Protein AF-A0A6L3EII7-F1 (afdb_monomer_lite)

pLDDT: mean 91.69, std 8.28, range [46.03, 97.31]

Structure (mmCIF, N/CA/C/O backbone):
data_AF-A0A6L3EII7-F1
#
_entry.id   AF-A0A6L3EII7-F1
#
loop_
_atom_site.group_PDB
_atom_site.id
_atom_site.type_symbol
_atom_site.label_atom_id
_atom_site.label_alt_id
_atom_site.label_comp_id
_atom_site.label_asym_id
_atom_site.label_entity_id
_atom_site.label_seq_id
_atom_site.pdbx_PDB_ins_code
_atom_site.Cartn_x
_atom_site.Cartn_y
_atom_site.Cartn_z
_atom_site.occupancy
_atom_site.B_iso_or_equiv
_atom_site.auth_seq_id
_atom_site.auth_comp_id
_atom_site.auth_asym_id
_atom_site.auth_atom_id
_atom_site.pdbx_PDB_model_num
ATOM 1 N N . VAL A 1 1 ? -7.746 4.611 14.283 1.00 91.25 1 VAL A N 1
ATOM 2 C CA . VAL A 1 1 ? -6.978 4.853 13.045 1.00 91.25 1 VAL A CA 1
ATOM 3 C C . VAL A 1 1 ? -7.723 5.866 12.188 1.00 91.25 1 VAL A C 1
ATOM 5 O O . VAL A 1 1 ? -8.943 5.947 12.295 1.00 91.25 1 VAL A O 1
ATOM 8 N N . LEU A 1 2 ? -6.999 6.675 11.417 1.00 95.81 2 LEU A N 1
ATOM 9 C CA . LEU A 1 2 ? -7.569 7.479 10.336 1.00 95.81 2 LEU A CA 1
ATOM 10 C C . LEU A 1 2 ? -7.322 6.697 9.045 1.00 95.81 2 LEU A C 1
ATOM 12 O O . LEU A 1 2 ? -6.177 6.329 8.787 1.00 95.81 2 LEU A O 1
ATOM 16 N N . THR A 1 3 ? -8.374 6.373 8.303 1.00 94.25 3 THR A N 1
ATOM 17 C CA . THR A 1 3 ? -8.262 5.626 7.047 1.00 94.25 3 THR A CA 1
ATOM 18 C C . THR A 1 3 ? -7.790 6.541 5.908 1.00 94.25 3 THR A C 1
ATOM 20 O O . THR A 1 3 ? -7.923 7.765 6.012 1.00 94.25 3 THR A O 1
ATOM 23 N N . PRO A 1 4 ? -7.267 5.977 4.805 1.00 93.88 4 PRO A N 1
ATOM 24 C CA . PRO A 1 4 ? -6.869 6.748 3.624 1.00 93.88 4 PRO A CA 1
ATOM 25 C C . PRO A 1 4 ? -7.987 7.612 3.015 1.00 93.88 4 PRO A C 1
ATOM 27 O O . PRO A 1 4 ? -7.706 8.682 2.492 1.00 93.88 4 PRO A O 1
ATOM 30 N N . ASP A 1 5 ? -9.252 7.195 3.135 1.00 92.00 5 ASP A N 1
ATOM 31 C CA . ASP A 1 5 ? -10.433 7.957 2.695 1.00 92.00 5 ASP A CA 1
ATOM 32 C C . ASP A 1 5 ? -10.991 8.914 3.776 1.00 92.00 5 ASP A C 1
ATOM 34 O O . ASP A 1 5 ? -12.075 9.474 3.624 1.00 92.00 5 ASP A O 1
ATOM 38 N N . GLY A 1 6 ? -10.266 9.119 4.884 1.00 94.12 6 GLY A N 1
ATOM 39 C CA . GLY A 1 6 ? -10.571 10.136 5.897 1.00 94.12 6 GLY A CA 1
ATOM 40 C C . GLY A 1 6 ? -11.548 9.716 7.002 1.00 94.12 6 GLY A C 1
ATOM 41 O O . GLY A 1 6 ? -11.912 10.541 7.843 1.00 94.12 6 GLY A O 1
ATOM 42 N N . LYS A 1 7 ? -11.958 8.446 7.066 1.00 94.75 7 LYS A N 1
ATOM 43 C CA . LYS A 1 7 ? -12.835 7.929 8.128 1.00 94.75 7 LYS A CA 1
ATOM 44 C C . LYS A 1 7 ? -12.048 7.627 9.401 1.00 94.75 7 LYS A C 1
ATOM 46 O O . LYS A 1 7 ? -10.914 7.148 9.382 1.00 94.75 7 LYS A O 1
ATOM 51 N N . ARG A 1 8 ? -12.669 7.873 10.555 1.00 97.31 8 ARG A N 1
ATOM 52 C CA . ARG A 1 8 ? -12.125 7.462 11.858 1.00 97.31 8 ARG A CA 1
ATOM 53 C C . ARG A 1 8 ? -12.742 6.133 12.268 1.00 97.31 8 ARG A C 1
ATOM 55 O O . ARG A 1 8 ? -13.924 6.084 12.585 1.00 97.31 8 ARG A O 1
ATOM 62 N N . LEU A 1 9 ? -11.923 5.086 12.303 1.00 97.19 9 LEU A N 1
ATOM 63 C CA . LEU A 1 9 ? -12.320 3.735 12.707 1.00 97.19 9 LEU A CA 1
ATOM 64 C C . LEU A 1 9 ? -11.400 3.200 13.805 1.00 97.19 9 LEU A C 1
ATOM 66 O O . LEU A 1 9 ? -10.291 3.701 14.021 1.00 97.19 9 LEU A O 1
ATOM 70 N N . THR A 1 10 ? -11.823 2.147 14.500 1.00 97.06 10 THR A N 1
ATOM 71 C CA . THR A 1 10 ? -10.876 1.315 15.257 1.00 97.06 10 THR A CA 1
ATOM 72 C C . THR A 1 10 ? -10.016 0.494 14.295 1.00 97.06 10 THR A C 1
ATOM 74 O O . THR A 1 10 ? -10.395 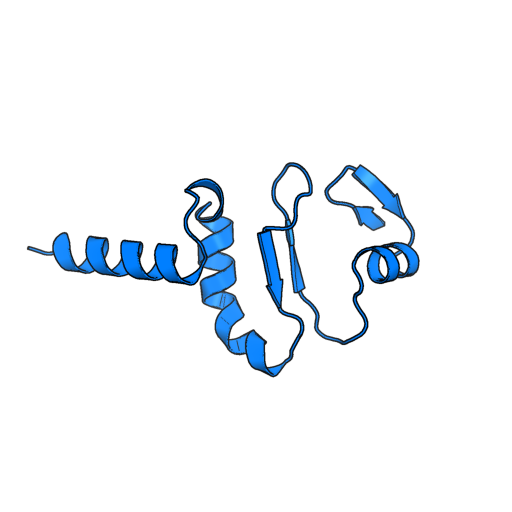0.259 13.151 1.00 97.06 10 THR A O 1
ATOM 77 N N . ALA A 1 11 ? -8.846 0.037 14.751 1.00 93.44 11 ALA A N 1
ATOM 78 C CA . ALA A 1 11 ? -7.998 -0.827 13.927 1.00 93.44 11 ALA A CA 1
ATOM 79 C C . ALA A 1 11 ? -8.708 -2.139 13.545 1.00 93.44 11 ALA A C 1
ATOM 81 O O . ALA A 1 11 ? -8.553 -2.602 12.423 1.00 93.44 11 ALA A O 1
ATOM 82 N N . ARG A 1 12 ? -9.522 -2.696 14.458 1.00 94.12 12 ARG A N 1
ATOM 83 C CA . ARG A 1 12 ? -10.311 -3.913 14.217 1.00 94.12 12 ARG A CA 1
ATOM 84 C C . ARG A 1 12 ? -11.350 -3.703 13.117 1.00 94.12 12 ARG A C 1
ATOM 86 O O . ARG A 1 12 ? -11.315 -4.430 12.140 1.00 94.12 12 ARG A O 1
ATOM 93 N N . GLN A 1 13 ? -12.189 -2.672 13.243 1.00 96.38 13 GLN A N 1
ATOM 94 C CA . GLN A 1 13 ? -13.198 -2.353 12.223 1.00 96.38 13 GLN A CA 1
ATOM 95 C C . GLN A 1 13 ? -12.565 -2.159 10.848 1.00 96.38 13 GLN A C 1
ATOM 97 O O . GLN A 1 13 ? -13.063 -2.674 9.861 1.00 96.38 13 GLN A O 1
ATOM 102 N N . TRP A 1 14 ? -11.434 -1.455 10.788 1.00 95.56 14 TRP A N 1
ATOM 103 C CA . TRP A 1 14 ? -10.768 -1.237 9.513 1.00 95.56 14 TRP A CA 1
ATOM 104 C C . TRP A 1 14 ? -10.171 -2.523 8.922 1.00 95.56 14 TRP A C 1
ATOM 106 O O . TRP A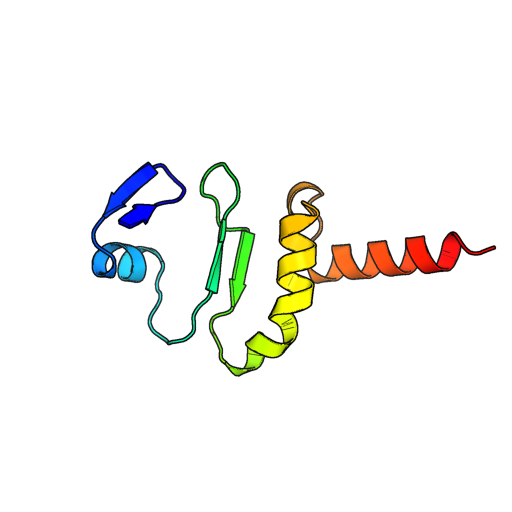 1 14 ? -10.235 -2.721 7.714 1.00 95.56 14 TRP A O 1
ATOM 116 N N . ALA A 1 15 ? -9.621 -3.417 9.750 1.00 93.62 15 ALA A N 1
ATOM 117 C CA . ALA A 1 15 ? -9.152 -4.723 9.288 1.00 93.62 15 ALA A CA 1
ATOM 118 C C . ALA A 1 15 ? -10.302 -5.593 8.750 1.00 93.62 15 ALA A C 1
ATOM 120 O O . ALA A 1 15 ? -10.132 -6.233 7.711 1.00 93.62 15 ALA A O 1
ATOM 121 N N . ASP A 1 16 ? -11.462 -5.564 9.414 1.00 94.38 16 ASP A N 1
ATOM 122 C CA . ASP A 1 16 ? -12.676 -6.260 8.975 1.00 94.38 16 ASP A CA 1
ATOM 123 C C . ASP A 1 16 ? -13.177 -5.695 7.631 1.00 94.38 16 ASP A C 1
ATOM 125 O O . ASP A 1 16 ? -13.405 -6.458 6.692 1.00 94.38 16 ASP A O 1
ATOM 129 N N . ASP A 1 17 ? -13.249 -4.364 7.497 1.00 94.31 17 ASP A N 1
ATOM 130 C CA . ASP A 1 17 ? -13.648 -3.675 6.259 1.00 94.31 17 ASP A CA 1
ATOM 131 C C . ASP A 1 17 ? -12.709 -3.992 5.079 1.00 94.31 17 ASP A C 1
ATOM 133 O O . ASP A 1 17 ? -13.150 -4.099 3.934 1.00 94.31 17 ASP A O 1
ATOM 137 N N . LEU A 1 18 ? -11.408 -4.158 5.345 1.00 94.00 18 LEU A N 1
ATOM 138 C CA . LEU A 1 18 ? -10.398 -4.530 4.346 1.00 94.00 18 LEU A CA 1
ATOM 139 C C . LEU A 1 18 ? -10.341 -6.040 4.052 1.00 94.00 18 LEU A C 1
ATOM 141 O O . LEU A 1 18 ? -9.552 -6.465 3.200 1.00 94.00 18 LEU A O 1
ATOM 145 N N . GLY A 1 19 ? -11.095 -6.867 4.782 1.00 93.62 19 GLY A N 1
ATOM 146 C CA . GLY A 1 19 ? -11.010 -8.325 4.690 1.00 93.62 19 GLY A CA 1
ATOM 147 C C . GLY A 1 19 ? -9.612 -8.867 5.017 1.00 93.62 19 GLY A C 1
ATOM 148 O O . GLY A 1 19 ? -9.101 -9.748 4.321 1.00 93.62 19 GLY A O 1
ATOM 149 N N . VAL A 1 20 ? -8.941 -8.296 6.021 1.00 91.81 20 VAL A N 1
ATOM 150 C CA . VAL A 1 20 ? -7.599 -8.712 6.456 1.00 91.81 20 VAL A CA 1
ATOM 151 C C . VAL A 1 20 ? -7.713 -9.721 7.595 1.00 91.81 20 VAL A C 1
ATOM 153 O O . VAL A 1 20 ? -7.997 -9.359 8.732 1.00 91.81 20 VAL A O 1
ATOM 156 N N . PHE A 1 21 ? -7.429 -10.990 7.294 1.00 86.81 21 PHE A N 1
ATOM 157 C CA . PHE A 1 21 ? -7.555 -12.100 8.254 1.00 86.81 21 PHE A CA 1
ATOM 158 C C . PHE A 1 21 ? -6.221 -12.748 8.645 1.00 86.81 21 PHE A C 1
ATOM 160 O O . PHE A 1 21 ? -6.173 -13.555 9.571 1.00 86.81 21 PHE A O 1
ATOM 167 N N . TYR A 1 22 ? -5.133 -12.398 7.955 1.00 83.75 22 TYR A N 1
ATOM 168 C CA . TYR A 1 22 ? -3.820 -13.014 8.133 1.00 83.75 22 TYR A CA 1
ATOM 169 C C . TYR A 1 22 ? -2.729 -11.956 8.271 1.00 83.75 22 TYR A C 1
ATOM 171 O O . TYR A 1 22 ? -2.799 -10.876 7.681 1.00 83.75 22 TYR A O 1
ATOM 179 N N . ALA A 1 23 ? -1.704 -12.276 9.057 1.00 86.50 23 ALA A N 1
ATOM 180 C CA . ALA A 1 23 ? -0.558 -11.408 9.278 1.00 86.50 23 ALA A CA 1
ATOM 181 C C . ALA A 1 23 ? 0.731 -12.056 8.739 1.00 86.50 23 ALA A C 1
ATOM 183 O O . ALA A 1 23 ? 0.899 -13.270 8.875 1.00 86.50 23 ALA A O 1
ATOM 184 N N . PRO A 1 24 ? 1.664 -11.261 8.182 1.00 89.94 24 PRO A N 1
ATOM 185 C CA . PRO A 1 24 ? 1.530 -9.840 7.867 1.00 89.94 24 PRO A CA 1
ATOM 186 C C . PRO A 1 24 ? 0.680 -9.618 6.603 1.00 89.94 24 PRO A C 1
ATOM 188 O O . PRO A 1 24 ? 0.810 -10.362 5.635 1.00 89.94 24 PRO A O 1
ATOM 191 N N . THR A 1 25 ? -0.131 -8.556 6.601 1.00 93.25 25 THR A N 1
ATOM 192 C CA . THR A 1 25 ? -0.773 -8.022 5.390 1.00 93.25 25 THR A CA 1
ATOM 193 C C . THR A 1 25 ? -0.376 -6.560 5.218 1.00 93.25 25 THR A C 1
ATOM 195 O O . THR A 1 25 ? -0.439 -5.781 6.169 1.00 93.25 25 THR A O 1
ATOM 198 N N . LEU A 1 26 ? 0.039 -6.187 4.009 1.00 94.50 26 LEU A N 1
ATOM 199 C CA . LEU A 1 26 ? 0.368 -4.816 3.623 1.00 94.50 26 LEU A CA 1
ATOM 200 C C . LEU A 1 26 ? -0.590 -4.381 2.517 1.00 94.50 26 LEU A C 1
ATOM 202 O O . LEU A 1 26 ? -0.713 -5.079 1.513 1.00 94.50 26 LEU A O 1
ATOM 206 N N . VAL A 1 27 ? -1.238 -3.230 2.676 1.00 95.62 27 VAL A N 1
ATOM 207 C CA . VAL A 1 27 ? -2.153 -2.663 1.675 1.00 95.62 27 VAL A CA 1
ATOM 208 C C . VAL A 1 27 ? -1.706 -1.241 1.359 1.00 95.62 27 VAL A C 1
ATOM 210 O O . VAL A 1 27 ? -1.496 -0.439 2.268 1.00 95.62 27 VAL A O 1
ATOM 213 N N . PHE A 1 28 ? -1.527 -0.943 0.075 1.00 96.25 28 PHE A N 1
ATOM 214 C CA . PHE A 1 28 ? -1.111 0.367 -0.416 1.00 96.25 28 PHE A CA 1
ATOM 215 C C . PHE A 1 28 ? -2.298 1.075 -1.060 1.00 96.25 28 PHE A C 1
ATOM 217 O O . PHE A 1 28 ? -3.028 0.465 -1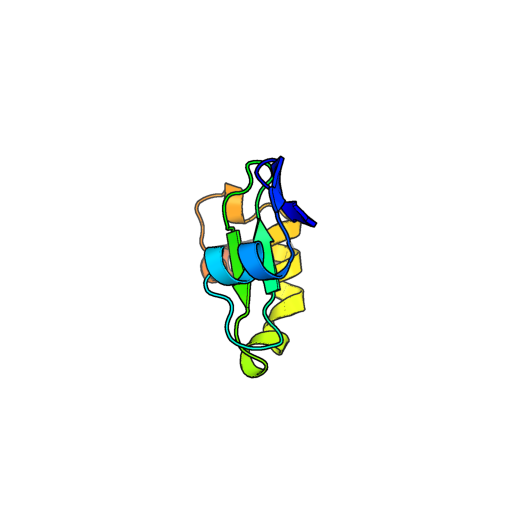.840 1.00 96.25 28 PHE A O 1
ATOM 224 N N . PHE A 1 29 ? -2.455 2.364 -0.773 1.00 96.38 29 PHE A N 1
ATOM 225 C CA . PHE A 1 29 ? -3.554 3.193 -1.265 1.00 96.38 29 PHE A CA 1
ATOM 226 C C . PHE A 1 29 ? -3.015 4.413 -2.008 1.00 96.38 29 PHE A C 1
ATOM 228 O O . PHE A 1 29 ? -1.908 4.871 -1.719 1.00 96.38 29 PHE A O 1
ATOM 235 N N . ASP A 1 30 ? -3.795 4.922 -2.958 1.00 94.12 30 ASP A N 1
ATOM 236 C CA . ASP A 1 30 ? -3.547 6.229 -3.563 1.00 94.12 30 ASP A CA 1
ATOM 237 C C . ASP A 1 30 ? -4.070 7.368 -2.674 1.00 94.12 30 ASP A C 1
ATOM 239 O O . ASP A 1 30 ? -4.664 7.145 -1.616 1.00 94.12 30 ASP A O 1
ATOM 243 N N . GLU A 1 31 ? -3.840 8.608 -3.102 1.00 91.75 31 GLU A N 1
ATOM 244 C CA . GLU A 1 31 ? -4.203 9.808 -2.345 1.00 91.75 31 GLU A CA 1
ATOM 245 C C . GLU A 1 31 ? -5.725 9.986 -2.182 1.00 91.75 31 GLU A C 1
ATOM 247 O O . GLU A 1 31 ? -6.162 10.760 -1.333 1.00 91.75 31 GLU A O 1
ATOM 252 N N . SER A 1 32 ? -6.535 9.270 -2.971 1.00 92.44 32 SER A N 1
ATOM 253 C CA . SER A 1 32 ? -8.000 9.247 -2.852 1.00 92.44 32 SER A CA 1
ATOM 254 C C . SER A 1 32 ? -8.517 8.135 -1.933 1.00 92.44 32 SER A C 1
ATOM 256 O O . SER A 1 32 ? -9.721 8.022 -1.710 1.00 92.44 32 SER A O 1
ATOM 258 N N . GLY A 1 33 ? -7.616 7.305 -1.401 1.00 93.56 33 GLY A N 1
ATOM 259 C CA . GLY A 1 33 ? -7.943 6.164 -0.557 1.00 93.56 33 GLY A CA 1
ATOM 260 C C . GLY A 1 33 ? -8.336 4.904 -1.324 1.00 93.56 33 GLY A C 1
ATOM 261 O O . GLY A 1 33 ? -8.854 3.963 -0.725 1.00 93.56 33 GLY A O 1
ATOM 262 N N . ARG A 1 34 ? -8.074 4.845 -2.635 1.00 94.06 34 ARG A N 1
ATOM 263 C CA . ARG A 1 34 ? -8.318 3.6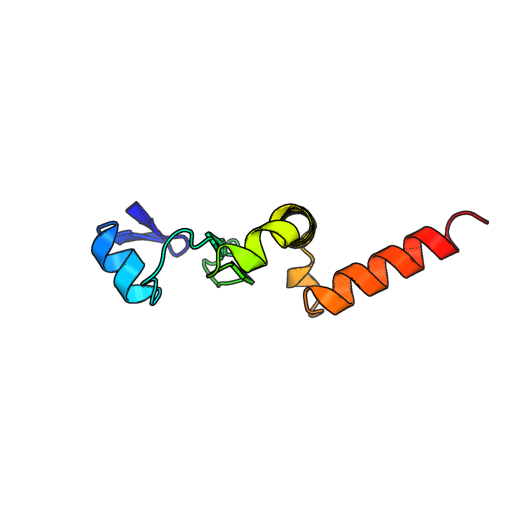49 -3.445 1.00 94.06 34 ARG A CA 1
ATOM 264 C C . ARG A 1 34 ? -7.129 2.699 -3.354 1.00 94.06 34 ARG A C 1
ATOM 266 O O . ARG A 1 34 ? -5.977 3.113 -3.468 1.00 94.06 34 ARG A O 1
ATOM 273 N N . GLU A 1 35 ? -7.410 1.413 -3.171 1.00 95.94 35 GLU A N 1
ATOM 274 C CA . GLU A 1 35 ? -6.378 0.378 -3.102 1.00 95.94 35 GLU A CA 1
ATOM 275 C C . GLU A 1 35 ? -5.600 0.280 -4.428 1.00 95.94 35 GLU A C 1
ATOM 277 O O . GLU A 1 35 ? -6.179 0.169 -5.511 1.00 95.94 35 GLU A O 1
ATOM 282 N N . ILE A 1 36 ? -4.271 0.333 -4.332 1.00 96.62 36 ILE A N 1
ATOM 283 C CA . ILE A 1 36 ? -3.340 0.176 -5.454 1.00 96.62 36 ILE A CA 1
ATOM 284 C C . ILE A 1 36 ? -2.929 -1.288 -5.593 1.00 96.62 36 ILE A C 1
ATOM 286 O O . ILE A 1 36 ? -2.946 -1.845 -6.691 1.00 96.62 36 ILE A O 1
ATOM 290 N N . ILE A 1 37 ? -2.463 -1.877 -4.491 1.00 95.69 37 ILE A N 1
ATOM 291 C CA . ILE A 1 37 ? -1.904 -3.228 -4.438 1.00 95.69 37 ILE A CA 1
ATOM 292 C C . ILE A 1 37 ? -1.832 -3.697 -2.985 1.00 95.69 37 ILE A C 1
ATOM 294 O O . ILE A 1 37 ? -1.606 -2.892 -2.077 1.00 95.69 37 ILE A O 1
ATOM 298 N N . ARG A 1 38 ? -1.958 -5.009 -2.774 1.00 95.12 38 ARG A N 1
ATOM 299 C CA . ARG A 1 38 ? -1.806 -5.653 -1.467 1.00 95.12 38 ARG A CA 1
ATOM 300 C C . ARG A 1 38 ? -0.841 -6.833 -1.511 1.00 95.12 38 ARG A C 1
ATOM 302 O O . ARG A 1 38 ? -0.654 -7.454 -2.556 1.00 95.12 38 ARG A O 1
ATOM 309 N N . ILE A 1 39 ? -0.236 -7.117 -0.365 1.00 94.31 39 ILE A N 1
ATOM 310 C CA . ILE A 1 39 ? 0.596 -8.289 -0.080 1.00 94.31 39 ILE A CA 1
ATOM 311 C C . ILE A 1 39 ? -0.048 -8.965 1.129 1.00 94.31 39 ILE A C 1
ATOM 313 O O . ILE A 1 39 ? 0.003 -8.409 2.223 1.00 94.31 39 ILE A O 1
ATOM 317 N N . ASP A 1 40 ? -0.663 -10.126 0.939 1.00 91.56 40 ASP A N 1
ATOM 318 C CA . ASP A 1 40 ? -1.479 -10.827 1.945 1.00 91.56 40 ASP A CA 1
ATOM 319 C C . ASP A 1 40 ? -0.876 -12.170 2.392 1.00 91.56 40 ASP A C 1
ATOM 321 O O . ASP A 1 40 ? -1.505 -12.960 3.096 1.00 91.56 40 ASP A O 1
ATOM 325 N N . SER A 1 41 ? 0.374 -12.432 2.002 1.00 86.81 41 SER A N 1
ATOM 326 C CA . SER A 1 41 ? 1.114 -13.635 2.368 1.00 86.81 41 SER A CA 1
ATOM 327 C C . SER A 1 41 ? 2.574 -13.326 2.678 1.00 86.81 41 SER A C 1
ATOM 329 O O . SER A 1 41 ? 3.233 -12.580 1.950 1.00 86.81 41 SER A O 1
ATOM 331 N N . VAL A 1 42 ? 3.126 -14.007 3.690 1.00 85.19 42 VAL A N 1
ATOM 332 C CA . VAL A 1 42 ? 4.573 -14.019 3.980 1.00 85.19 42 VAL A CA 1
ATOM 333 C C . VAL A 1 42 ? 5.373 -14.392 2.733 1.00 85.19 42 VAL A C 1
ATOM 335 O O . VAL A 1 42 ? 6.414 -13.798 2.470 1.00 85.19 42 VAL A O 1
ATOM 338 N N . VAL A 1 43 ? 4.870 -15.327 1.918 1.00 85.06 43 VAL A N 1
ATOM 339 C CA . VAL A 1 43 ? 5.544 -15.733 0.681 1.00 85.06 43 VAL A CA 1
ATOM 340 C C . VAL A 1 43 ? 5.681 -14.550 -0.263 1.00 85.06 43 VAL A C 1
ATOM 342 O O . VAL A 1 43 ? 6.707 -14.423 -0.897 1.00 85.06 43 VAL A O 1
ATOM 345 N N . GLN A 1 44 ? 4.717 -13.640 -0.357 1.00 87.00 44 GLN A N 1
ATOM 346 C CA . GLN A 1 44 ? 4.794 -12.517 -1.294 1.00 87.00 44 GLN A CA 1
ATOM 347 C C . GLN A 1 44 ? 5.744 -11.397 -0.834 1.00 87.00 44 GLN A C 1
ATOM 349 O O . GLN A 1 44 ? 6.062 -10.514 -1.634 1.00 87.00 44 GLN A O 1
ATOM 354 N N . ILE A 1 45 ? 6.241 -11.426 0.409 1.00 88.44 45 ILE A N 1
ATOM 355 C CA . ILE A 1 45 ? 7.039 -10.333 0.983 1.00 88.44 45 ILE A CA 1
ATOM 356 C C . ILE A 1 45 ? 8.365 -10.097 0.246 1.00 88.44 45 ILE A C 1
ATOM 358 O O . ILE A 1 45 ? 8.843 -8.965 0.209 1.00 88.44 45 ILE A O 1
ATOM 362 N N . TYR A 1 46 ? 8.921 -11.104 -0.447 1.00 91.44 46 TYR A N 1
ATOM 363 C CA . TYR A 1 46 ? 10.110 -10.914 -1.296 1.00 91.44 46 TYR A CA 1
ATOM 364 C C . TYR A 1 46 ? 9.876 -9.919 -2.444 1.00 91.44 46 TYR A C 1
ATOM 366 O O . TYR A 1 46 ? 10.827 -9.421 -3.042 1.00 91.44 46 TYR A O 1
ATOM 374 N N . ARG A 1 47 ? 8.612 -9.624 -2.782 1.00 91.94 47 ARG A N 1
ATOM 375 C CA . ARG A 1 47 ? 8.240 -8.647 -3.817 1.00 91.94 47 ARG A CA 1
ATOM 376 C C . ARG A 1 47 ? 8.171 -7.218 -3.285 1.00 91.94 47 ARG A C 1
ATOM 378 O O . ARG A 1 47 ? 8.044 -6.305 -4.099 1.00 91.94 47 ARG A O 1
ATOM 385 N N . LEU A 1 48 ? 8.271 -7.011 -1.968 1.00 94.31 48 LEU A N 1
ATOM 386 C CA . LEU A 1 48 ? 8.015 -5.723 -1.321 1.00 94.31 48 LEU A CA 1
ATOM 387 C C . LEU A 1 48 ? 8.815 -4.575 -1.943 1.00 94.31 48 LEU A C 1
ATOM 389 O O . LEU A 1 48 ? 8.225 -3.558 -2.283 1.00 94.31 48 LEU A O 1
ATOM 393 N N . GLY A 1 49 ? 10.121 -4.744 -2.169 1.00 95.38 49 GLY A N 1
ATOM 394 C CA . GLY A 1 49 ? 10.955 -3.679 -2.742 1.00 95.38 49 GLY A CA 1
ATOM 395 C C . GLY A 1 49 ? 10.443 -3.174 -4.096 1.00 95.38 49 GLY A C 1
ATOM 396 O O . GLY A 1 49 ? 10.314 -1.973 -4.314 1.00 95.38 49 GLY A O 1
ATOM 397 N N . ARG A 1 50 ? 10.047 -4.090 -4.983 1.00 95.25 50 ARG A N 1
ATOM 398 C CA . ARG A 1 50 ? 9.506 -3.742 -6.305 1.00 95.25 50 ARG A CA 1
ATOM 399 C C . ARG A 1 50 ? 8.095 -3.163 -6.226 1.00 95.25 50 ARG A C 1
ATOM 401 O O . ARG A 1 50 ? 7.725 -2.341 -7.064 1.00 95.25 50 ARG A O 1
ATOM 408 N N . VAL A 1 51 ? 7.290 -3.609 -5.261 1.00 96.81 51 VAL A N 1
ATOM 409 C CA . VAL A 1 51 ? 5.962 -3.036 -4.996 1.00 96.81 51 VAL A CA 1
ATOM 410 C C . VAL A 1 51 ? 6.100 -1.591 -4.523 1.00 96.81 51 VAL A C 1
ATOM 412 O O . VAL A 1 51 ? 5.423 -0.719 -5.060 1.00 96.81 51 VAL A O 1
ATOM 415 N N . LEU A 1 52 ? 7.022 -1.323 -3.594 1.00 96.31 52 LEU A N 1
ATOM 416 C CA . LEU A 1 52 ? 7.326 0.029 -3.126 1.00 96.31 52 LEU A CA 1
ATOM 417 C C . LEU A 1 52 ? 7.779 0.927 -4.273 1.00 96.31 52 LEU A C 1
ATOM 419 O O . LEU A 1 52 ? 7.271 2.034 -4.403 1.00 96.31 52 LEU A O 1
ATOM 423 N N . GLU A 1 53 ? 8.666 0.441 -5.140 1.00 96.25 53 GLU A N 1
ATOM 424 C CA . GLU A 1 53 ? 9.096 1.183 -6.327 1.00 96.25 53 GLU A CA 1
ATOM 425 C C . GLU A 1 53 ? 7.914 1.522 -7.250 1.00 96.25 53 GLU A C 1
ATOM 427 O O . GLU A 1 53 ? 7.758 2.668 -7.665 1.00 96.25 53 GLU A O 1
ATOM 432 N N . TYR A 1 54 ? 7.041 0.547 -7.524 1.00 97.25 54 TYR A N 1
ATOM 433 C CA . TYR A 1 54 ? 5.853 0.743 -8.357 1.00 97.25 54 TYR A CA 1
ATOM 434 C C . TYR A 1 54 ? 4.888 1.784 -7.769 1.00 97.25 54 TYR A C 1
ATOM 436 O O . TYR A 1 54 ? 4.370 2.630 -8.500 1.00 97.25 54 TYR A O 1
ATOM 444 N N . VAL A 1 55 ? 4.649 1.743 -6.456 1.00 96.94 55 VAL A N 1
ATOM 445 C CA . VAL A 1 55 ? 3.779 2.707 -5.767 1.00 96.94 55 VAL A CA 1
ATOM 446 C C . VAL A 1 55 ? 4.426 4.094 -5.747 1.00 96.94 55 VAL A C 1
ATOM 448 O O . VAL A 1 55 ? 3.794 5.056 -6.182 1.00 96.94 55 VAL A O 1
ATOM 451 N N . ALA A 1 56 ? 5.688 4.191 -5.318 1.00 95.88 56 ALA A N 1
ATOM 452 C CA . ALA A 1 56 ? 6.414 5.451 -5.159 1.00 95.88 56 ALA A CA 1
ATOM 453 C C . ALA A 1 56 ? 6.646 6.181 -6.489 1.00 95.88 56 ALA A C 1
ATOM 455 O O . ALA A 1 56 ? 6.529 7.401 -6.552 1.00 95.88 56 ALA A O 1
ATOM 456 N N . ALA A 1 57 ? 6.920 5.447 -7.569 1.00 95.50 57 ALA A N 1
ATOM 457 C CA . ALA A 1 57 ? 7.076 6.021 -8.903 1.00 95.50 57 ALA A CA 1
ATOM 458 C C . ALA A 1 57 ? 5.734 6.327 -9.597 1.00 95.50 57 ALA A C 1
ATOM 460 O O . ALA A 1 57 ? 5.721 6.718 -10.764 1.00 95.50 57 ALA A O 1
ATOM 461 N N . GLY A 1 58 ? 4.599 6.119 -8.919 1.00 95.50 58 GLY A N 1
ATOM 462 C CA . GLY A 1 58 ? 3.277 6.388 -9.475 1.00 95.50 58 GLY A CA 1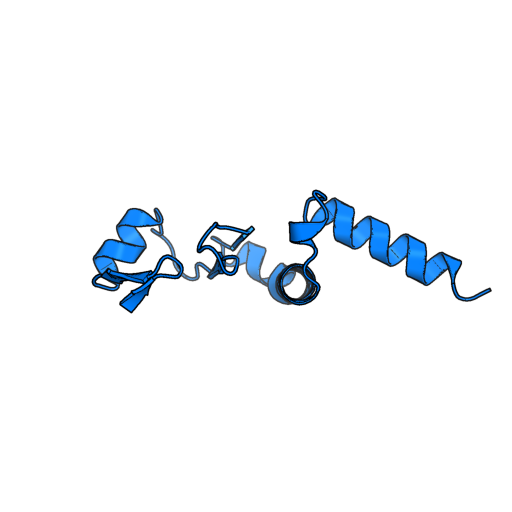
ATOM 463 C C . GLY A 1 58 ? 2.889 5.445 -10.615 1.00 95.50 58 GLY A C 1
ATOM 464 O O . GLY A 1 58 ? 2.075 5.815 -11.458 1.00 95.50 58 GLY A O 1
ATOM 465 N N . GLY A 1 59 ? 3.439 4.227 -10.668 1.00 95.81 59 GLY A N 1
ATOM 466 C CA . GLY A 1 59 ? 3.177 3.283 -11.757 1.00 95.81 59 GLY A CA 1
ATOM 467 C C . GLY A 1 59 ? 1.692 2.969 -11.942 1.00 95.81 59 GLY A C 1
ATOM 468 O O . GLY A 1 59 ? 1.219 2.865 -13.071 1.00 95.81 59 GLY A O 1
ATOM 469 N N . HIS A 1 60 ? 0.926 2.965 -10.852 1.00 94.94 60 HIS A N 1
ATOM 470 C CA . HIS A 1 60 ? -0.530 2.804 -10.853 1.00 94.94 60 HIS A CA 1
ATOM 471 C C . HIS A 1 60 ? -1.300 3.908 -11.595 1.00 94.94 60 HIS A C 1
ATOM 473 O O . HIS A 1 60 ? -2.445 3.690 -11.983 1.00 94.94 60 HIS A O 1
ATOM 479 N N . LYS A 1 61 ? -0.685 5.075 -11.830 1.00 95.75 61 LYS A N 1
ATOM 480 C CA . LYS A 1 61 ? -1.273 6.192 -12.588 1.00 95.75 61 LYS A CA 1
ATOM 481 C C . LYS A 1 61 ? -1.137 6.005 -14.105 1.00 95.75 61 LYS A C 1
ATOM 483 O O . LYS A 1 61 ? -1.790 6.703 -14.868 1.00 95.75 61 LYS A O 1
ATOM 488 N N . THR A 1 62 ? -0.316 5.050 -14.554 1.00 94.31 62 THR A N 1
ATOM 489 C CA . THR A 1 62 ? -0.063 4.788 -15.986 1.00 94.31 62 THR A CA 1
ATOM 490 C C . THR A 1 62 ? -1.114 3.893 -16.650 1.00 94.31 62 THR A C 1
ATOM 492 O O . THR A 1 62 ? -1.050 3.666 -17.854 1.00 94.31 62 THR A O 1
ATOM 495 N N . GLY A 1 63 ? -2.042 3.325 -15.873 1.00 92.12 63 GLY A N 1
ATOM 496 C CA . GLY A 1 63 ? -2.976 2.294 -16.337 1.00 92.12 63 GLY A CA 1
ATOM 497 C C . GLY A 1 63 ? -2.344 0.908 -16.535 1.00 92.12 63 GLY A C 1
ATOM 498 O O . GLY A 1 63 ? -3.067 -0.063 -16.742 1.00 92.12 63 GLY A O 1
ATOM 499 N N . MET A 1 64 ? -1.016 0.784 -16.434 1.00 94.25 64 MET A N 1
ATOM 500 C CA . MET A 1 64 ? -0.316 -0.500 -16.461 1.00 94.25 64 MET A CA 1
ATOM 501 C C . MET A 1 64 ? -0.408 -1.188 -15.103 1.00 94.25 64 MET A C 1
ATOM 503 O O . MET A 1 64 ? -0.295 -0.545 -14.061 1.00 94.25 64 MET A O 1
ATOM 507 N N . ASN A 1 65 ? -0.533 -2.513 -15.104 1.00 94.25 65 ASN A N 1
ATOM 508 C CA . ASN A 1 65 ? -0.392 -3.277 -13.871 1.00 94.25 65 ASN A CA 1
ATOM 509 C C . ASN A 1 65 ? 1.081 -3.358 -13.424 1.00 94.25 65 ASN A C 1
ATOM 511 O O . ASN A 1 65 ? 2.011 -3.077 -14.185 1.00 94.25 65 ASN A O 1
ATOM 515 N N . TYR A 1 66 ? 1.293 -3.811 -12.188 1.00 94.38 66 TYR A N 1
ATOM 516 C CA . TYR A 1 66 ? 2.615 -3.963 -11.576 1.00 94.38 66 TYR A CA 1
ATOM 517 C C . TYR A 1 66 ? 3.633 -4.691 -12.476 1.00 94.38 66 TYR A C 1
ATOM 519 O O . TYR A 1 66 ? 4.763 -4.234 -12.637 1.00 94.38 66 TYR A O 1
ATOM 527 N N . GLN A 1 67 ? 3.259 -5.810 -13.102 1.00 94.44 67 GLN A N 1
ATOM 528 C CA . GLN A 1 67 ? 4.193 -6.581 -13.928 1.00 94.44 67 GLN A CA 1
ATOM 529 C C . GLN A 1 67 ? 4.551 -5.843 -15.221 1.00 94.44 67 GLN A C 1
ATOM 531 O O . GLN A 1 67 ? 5.726 -5.784 -15.588 1.00 94.44 67 GLN A O 1
ATOM 536 N N . GLN A 1 68 ? 3.546 -5.265 -15.880 1.00 96.00 68 GLN A N 1
ATOM 537 C CA . GLN A 1 68 ? 3.704 -4.499 -17.115 1.00 96.00 68 GLN A CA 1
ATOM 538 C C . GLN A 1 68 ? 4.592 -3.276 -16.902 1.00 96.00 68 GLN A C 1
ATOM 540 O O . GLN A 1 68 ? 5.526 -3.064 -17.670 1.00 96.00 68 GLN A O 1
ATOM 545 N N . TRP A 1 69 ? 4.351 -2.519 -15.831 1.00 97.00 69 TRP A N 1
ATOM 546 C CA . TRP A 1 69 ? 5.111 -1.313 -15.517 1.00 97.00 69 TRP A CA 1
ATOM 547 C C . TRP A 1 69 ? 6.602 -1.611 -15.325 1.00 97.00 69 TRP A C 1
ATOM 549 O O . TRP A 1 69 ? 7.463 -0.951 -15.907 1.00 97.00 69 TRP A O 1
ATOM 559 N N . HIS A 1 70 ? 6.915 -2.672 -14.577 1.00 95.62 70 HIS A N 1
ATOM 560 C CA . HIS A 1 70 ? 8.291 -3.126 -14.383 1.00 95.62 70 HIS A CA 1
ATOM 561 C C . HIS A 1 70 ? 8.944 -3.625 -15.682 1.00 95.62 70 HIS A C 1
ATOM 563 O O . HIS A 1 70 ? 10.132 -3.398 -15.909 1.00 95.62 70 HIS A O 1
ATOM 569 N N . GLY A 1 71 ? 8.184 -4.312 -16.540 1.00 95.50 71 GLY A N 1
ATOM 570 C CA . GLY A 1 71 ? 8.660 -4.739 -17.857 1.00 95.50 71 GLY A CA 1
ATOM 571 C C . GLY A 1 71 ? 8.983 -3.550 -18.763 1.00 95.50 71 GLY A C 1
ATOM 572 O O . GLY A 1 71 ? 10.073 -3.480 -19.326 1.00 95.50 71 GLY A O 1
ATOM 573 N N . TYR A 1 72 ? 8.066 -2.586 -18.836 1.00 94.25 72 TYR A N 1
ATOM 574 C CA . TYR A 1 72 ? 8.227 -1.343 -19.587 1.00 94.25 72 TYR A CA 1
ATOM 575 C C . TYR A 1 72 ? 9.463 -0.555 -19.138 1.00 94.25 72 TYR A C 1
ATOM 577 O O . TYR A 1 72 ? 10.265 -0.135 -19.972 1.00 94.25 72 TYR A O 1
ATOM 585 N N . ARG A 1 73 ? 9.663 -0.405 -17.823 1.00 92.31 73 ARG A N 1
ATOM 586 C CA . ARG A 1 73 ? 10.837 0.279 -17.266 1.00 92.31 73 ARG A CA 1
ATOM 587 C C . ARG A 1 73 ? 12.156 -0.371 -17.663 1.00 92.31 73 ARG A C 1
ATOM 589 O O . ARG A 1 73 ? 13.041 0.324 -18.154 1.00 92.31 73 ARG A O 1
ATOM 596 N N . ARG A 1 74 ? 12.257 -1.697 -17.539 1.00 90.88 74 ARG A N 1
ATOM 597 C CA . ARG A 1 74 ? 13.467 -2.436 -17.927 1.00 90.88 74 ARG A CA 1
ATOM 598 C C . ARG A 1 74 ? 13.806 -2.249 -19.406 1.00 90.88 74 ARG A C 1
ATOM 600 O O . ARG A 1 74 ? 14.971 -2.079 -19.746 1.00 90.88 74 ARG A O 1
ATOM 607 N N . LEU A 1 75 ? 12.799 -2.275 -20.283 1.00 91.38 75 LEU A N 1
ATOM 608 C CA . LEU A 1 75 ? 13.000 -2.064 -21.720 1.00 91.38 75 LEU A CA 1
ATOM 609 C C . LEU A 1 75 ? 13.537 -0.657 -22.018 1.00 9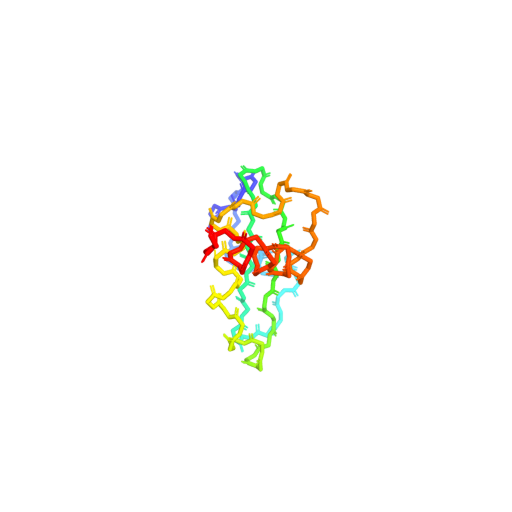1.38 75 LEU A C 1
ATOM 611 O O . LEU A 1 75 ? 14.418 -0.505 -22.860 1.00 91.38 75 LEU A O 1
ATOM 615 N N . ARG A 1 76 ? 13.050 0.366 -21.305 1.00 89.31 76 ARG A N 1
ATOM 616 C CA . ARG A 1 76 ? 13.536 1.746 -21.461 1.00 89.31 76 ARG A CA 1
ATOM 617 C C . ARG A 1 76 ? 14.967 1.939 -20.979 1.00 89.31 76 ARG A C 1
ATOM 619 O O . ARG A 1 76 ? 15.721 2.658 -21.621 1.00 89.31 76 ARG A O 1
ATOM 626 N N . GLU A 1 77 ? 15.327 1.312 -19.867 1.00 85.94 77 GLU A N 1
ATOM 627 C CA . GLU A 1 77 ? 16.682 1.376 -19.311 1.00 85.94 77 GLU A CA 1
ATOM 628 C C . GLU A 1 77 ? 17.688 0.652 -20.214 1.00 85.94 77 GLU A C 1
ATOM 630 O O . GLU A 1 77 ? 18.766 1.177 -20.473 1.00 85.94 77 GLU A O 1
ATOM 635 N N . ALA A 1 78 ? 17.308 -0.502 -20.771 1.00 83.00 78 ALA A N 1
ATOM 636 C CA . ALA A 1 78 ? 18.148 -1.250 -21.706 1.00 83.00 78 ALA A CA 1
ATOM 637 C C . ALA A 1 78 ? 18.338 -0.540 -23.061 1.00 83.00 78 ALA A C 1
ATOM 639 O O . ALA A 1 78 ? 19.380 -0.697 -23.688 1.00 83.00 78 ALA A O 1
ATOM 640 N N . GLY A 1 79 ? 17.349 0.236 -23.517 1.00 74.81 79 GLY A N 1
ATOM 641 C CA . GLY A 1 79 ? 17.413 0.968 -24.787 1.00 74.81 79 GLY A CA 1
ATOM 642 C C . GLY A 1 79 ? 18.059 2.357 -24.713 1.00 74.81 79 GLY A C 1
ATOM 643 O O . GLY A 1 79 ? 18.301 2.952 -25.756 1.00 74.81 79 GLY A O 1
ATOM 644 N N . GLY A 1 80 ? 18.312 2.891 -23.513 1.00 61.59 80 GLY A N 1
ATOM 645 C CA . GLY A 1 80 ? 18.861 4.240 -23.304 1.00 61.59 80 GLY A CA 1
ATOM 646 C C . GLY A 1 80 ? 20.370 4.302 -23.039 1.00 61.59 80 GLY A C 1
ATOM 647 O O . GLY A 1 80 ? 20.887 5.388 -22.801 1.00 61.59 80 GLY A O 1
ATOM 648 N N . GLY A 1 81 ? 21.061 3.158 -23.034 1.00 56.62 81 GLY A N 1
ATOM 649 C CA . GLY A 1 81 ? 22.506 3.047 -22.792 1.00 56.62 81 GLY A CA 1
ATOM 650 C C . GLY A 1 81 ? 23.355 2.840 -24.052 1.00 56.62 81 GLY A C 1
ATOM 651 O O . GLY A 1 81 ? 24.422 2.239 -23.943 1.00 56.62 81 GLY A O 1
ATOM 652 N N . GLY A 1 82 ? 22.862 3.256 -25.223 1.00 46.03 82 GLY A N 1
ATOM 653 C CA . GLY A 1 82 ? 23.559 3.186 -26.515 1.00 46.03 82 GLY A CA 1
ATOM 654 C C . GLY A 1 82 ? 23.978 4.557 -27.018 1.00 46.03 82 GLY A C 1
ATOM 655 O O . GLY A 1 82 ? 23.164 5.495 -26.866 1.00 46.03 82 GLY A O 1
#

Secondary structure (DSSP, 8-state):
-B-TTS-B--HHHHHHHTT--SSS-EEEE-TTS-EEEEE-SGGGGGGHHHHHHHHHTTGGGGT--HHHHHHHHHHHHHHS--

Foldseek 3Di:
DQALCGDDDDPVVVCVVVVQDDPPKDWDADSNRHTQDIDNDPVCVVCVVLVCVCVVVVVSVVVDHSVRSVVVVVVVVVVPPD

Radius of gyration: 15.5 Å; chains: 1; bounding box: 37×26×42 Å

Sequence (82 aa):
VLTPDGKRLTARQWADDLGVFYAPTLVFFDESGREIIRIDSVVQIYRLGRVLEYVAAGGHKTGMNYQQWHGYRRLREAGGGG